Protein AF-A0A2N2ATU0-F1 (afdb_monomer)

Structure (mmCIF, N/CA/C/O backbone):
data_AF-A0A2N2ATU0-F1
#
_entry.id   AF-A0A2N2ATU0-F1
#
loop_
_atom_site.group_PDB
_atom_site.id
_atom_site.type_symbol
_atom_site.label_atom_id
_atom_site.label_alt_id
_atom_site.label_comp_id
_atom_site.label_asym_id
_atom_site.label_entity_id
_atom_site.label_seq_id
_atom_site.pdbx_PDB_ins_code
_atom_site.Cartn_x
_atom_site.Cartn_y
_atom_site.Cartn_z
_atom_site.occupancy
_atom_site.B_iso_or_equiv
_atom_site.auth_seq_id
_atom_site.auth_comp_id
_atom_site.auth_asym_id
_atom_site.auth_atom_id
_atom_site.pdbx_PDB_model_num
ATOM 1 N N . MET A 1 1 ? -32.360 26.837 57.168 1.00 59.25 1 MET A N 1
ATOM 2 C CA . MET A 1 1 ? -31.679 25.881 58.075 1.00 59.25 1 MET A CA 1
ATOM 3 C C . MET A 1 1 ? -30.203 25.844 57.701 1.00 59.25 1 MET A C 1
ATOM 5 O O . MET A 1 1 ? -29.917 25.841 56.511 1.00 59.25 1 MET A O 1
ATOM 9 N N . LYS A 1 2 ? -29.273 25.889 58.664 1.00 65.62 2 LYS A N 1
ATOM 10 C CA . LYS A 1 2 ? -27.832 25.780 58.364 1.00 65.62 2 LYS A CA 1
ATOM 11 C C . LYS A 1 2 ? -27.523 24.334 57.952 1.00 65.62 2 LYS A C 1
ATOM 13 O O . LYS A 1 2 ? -27.892 23.424 58.686 1.00 65.62 2 LYS A O 1
ATOM 18 N N . LEU A 1 3 ? -26.888 24.127 56.793 1.00 68.19 3 LEU A N 1
ATOM 19 C CA . LEU A 1 3 ? -26.503 22.786 56.314 1.00 68.19 3 LEU A CA 1
ATOM 20 C C . LEU A 1 3 ? -25.422 22.129 57.190 1.00 68.19 3 LEU A C 1
ATOM 22 O O . LEU A 1 3 ? -25.363 20.904 57.282 1.00 68.19 3 LEU A O 1
ATOM 26 N N . ILE A 1 4 ? -24.586 22.949 57.829 1.00 71.75 4 ILE A N 1
ATOM 27 C CA . ILE A 1 4 ? -23.467 22.529 58.672 1.00 71.75 4 ILE A CA 1
ATOM 28 C C . ILE A 1 4 ? -23.671 23.122 60.066 1.00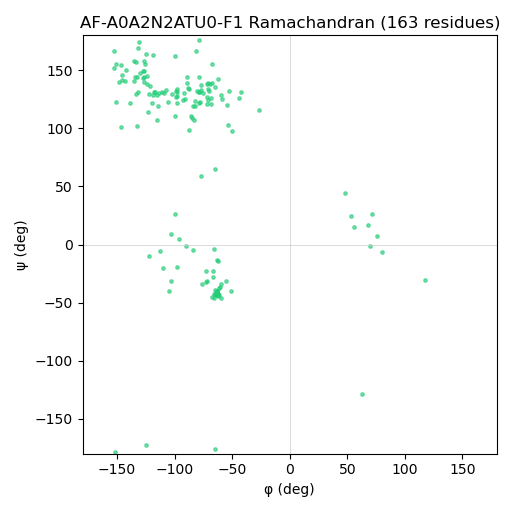 71.75 4 ILE A C 1
ATOM 30 O O . ILE A 1 4 ? -23.939 24.321 60.203 1.00 71.75 4 ILE A O 1
ATOM 34 N N . ASP A 1 5 ? -23.585 22.280 61.094 1.00 75.31 5 ASP A N 1
ATOM 35 C CA . ASP A 1 5 ? -23.642 22.722 62.485 1.00 75.31 5 ASP A CA 1
ATOM 36 C C . ASP A 1 5 ? -22.281 23.253 62.983 1.00 75.31 5 ASP A C 1
ATOM 38 O O . ASP A 1 5 ? -21.236 23.048 62.365 1.00 75.31 5 ASP A O 1
ATOM 42 N N . ASN A 1 6 ? -22.271 23.931 64.135 1.00 73.00 6 ASN A N 1
ATOM 43 C CA . ASN A 1 6 ? -21.050 24.501 64.729 1.00 73.00 6 ASN A CA 1
ATOM 44 C C . ASN A 1 6 ? -20.024 23.436 65.181 1.00 73.00 6 ASN A C 1
ATOM 46 O O . ASN A 1 6 ? -18.948 23.790 65.654 1.00 73.00 6 ASN A O 1
ATOM 50 N N . LYS A 1 7 ? -20.356 22.142 65.077 1.00 73.12 7 LYS A N 1
ATOM 51 C CA . LYS A 1 7 ? -19.473 21.001 65.359 1.00 73.12 7 LYS A CA 1
ATOM 52 C C . LYS A 1 7 ? -18.958 20.352 64.065 1.00 73.12 7 LYS A C 1
ATOM 54 O O . LYS A 1 7 ? -18.352 19.282 64.120 1.00 73.12 7 LYS A O 1
ATOM 59 N N . GLY A 1 8 ? -19.199 20.980 62.909 1.00 68.50 8 GLY A N 1
ATOM 60 C CA . GLY A 1 8 ? -18.770 20.490 61.604 1.00 68.50 8 GLY A CA 1
ATOM 61 C C . GLY A 1 8 ? -19.548 19.262 61.135 1.00 68.50 8 GLY A C 1
ATOM 62 O O . GLY A 1 8 ? -19.004 18.460 60.380 1.00 68.50 8 GLY A O 1
ATOM 63 N N . LYS A 1 9 ? -20.791 19.065 61.589 1.00 74.31 9 LYS A N 1
ATOM 64 C CA . LYS A 1 9 ? -21.647 17.965 61.136 1.00 74.31 9 LYS A CA 1
ATOM 65 C C . LYS A 1 9 ? -22.622 18.424 60.062 1.00 74.31 9 LYS A C 1
ATOM 67 O O . LYS A 1 9 ? -23.310 19.434 60.220 1.00 74.31 9 LYS A O 1
ATOM 72 N N . LEU A 1 10 ? -22.728 17.634 59.000 1.00 74.75 10 LEU A N 1
ATOM 73 C CA . LEU A 1 10 ? -23.746 17.790 57.970 1.00 74.75 10 LEU A CA 1
ATOM 74 C C . LEU A 1 10 ? -25.067 17.206 58.500 1.00 74.75 10 LEU A C 1
ATOM 76 O O . LEU A 1 10 ? -25.122 16.045 58.919 1.00 74.75 10 LEU A O 1
ATOM 80 N N . PHE A 1 11 ? -26.120 18.027 58.545 1.00 75.31 11 PHE A N 1
ATOM 81 C CA . PHE A 1 11 ? -27.441 17.660 59.089 1.00 75.31 11 PHE A CA 1
ATOM 82 C C . PHE A 1 11 ? -27.428 17.089 60.527 1.00 75.31 11 PHE A C 1
ATOM 84 O O . PHE A 1 11 ? -28.321 16.331 60.904 1.00 75.31 11 PHE A O 1
ATOM 91 N N . GLY A 1 12 ? -26.408 17.408 61.336 1.00 69.12 12 GLY A N 1
ATOM 92 C CA . GLY A 1 12 ? -26.272 16.953 62.729 1.00 69.12 12 GLY A CA 1
ATOM 93 C C . GLY A 1 12 ? -25.976 15.455 62.918 1.00 69.12 12 GLY A C 1
ATOM 94 O O . GLY A 1 12 ? -25.814 15.014 64.056 1.00 69.12 12 GLY A O 1
ATOM 95 N N . LYS A 1 13 ? -25.884 14.669 61.833 1.00 74.69 13 LYS A N 1
ATOM 96 C CA . LYS A 1 13 ? -25.722 13.203 61.878 1.00 74.69 13 LYS A CA 1
ATOM 97 C C . LYS A 1 13 ? -24.309 12.733 61.534 1.00 74.69 13 LYS A C 1
ATOM 99 O O . LYS A 1 13 ? -23.816 11.823 62.188 1.00 74.69 13 LYS A O 1
ATOM 104 N N . LEU A 1 14 ? -23.658 13.353 60.548 1.00 77.50 14 LEU A N 1
ATOM 105 C CA . LEU A 1 14 ? -22.367 12.902 60.010 1.00 77.50 14 LEU A CA 1
ATOM 106 C C . LEU A 1 14 ? -21.324 14.014 60.091 1.00 77.50 14 LEU A C 1
ATOM 108 O O . LEU A 1 14 ? -21.643 15.161 59.786 1.00 77.50 14 LEU A O 1
ATOM 112 N N . HIS A 1 15 ? -20.088 13.693 60.479 1.00 82.88 15 HIS A N 1
ATOM 113 C CA . HIS A 1 15 ? -18.990 14.660 60.457 1.00 82.88 15 HIS A CA 1
ATOM 114 C C . HIS A 1 15 ? -18.572 14.971 59.017 1.00 82.88 15 HIS A C 1
ATOM 116 O O . HIS A 1 15 ? -18.465 14.079 58.180 1.00 82.88 15 HIS A O 1
ATOM 122 N N . ILE A 1 16 ? -18.299 16.245 58.730 1.00 81.81 16 ILE A N 1
ATOM 123 C CA . ILE A 1 16 ? -17.856 16.691 57.404 1.00 81.81 16 ILE A CA 1
ATOM 124 C C . ILE A 1 16 ? -16.554 16.006 56.976 1.00 81.81 16 ILE A C 1
ATOM 126 O O . ILE A 1 16 ? -16.382 15.696 55.802 1.00 81.81 16 ILE A O 1
ATOM 130 N N . LEU A 1 17 ? -15.671 15.716 57.939 1.00 80.44 17 LEU A N 1
ATOM 131 C CA . LEU A 1 17 ? -14.415 15.016 57.691 1.00 80.44 17 LEU A CA 1
ATOM 132 C C . LEU A 1 17 ? -14.666 13.591 57.181 1.00 80.44 17 LEU A C 1
ATOM 134 O O . LEU A 1 17 ? -14.058 13.193 56.192 1.00 80.44 17 LEU A O 1
ATOM 138 N N . ASP A 1 18 ? -15.619 12.871 57.778 1.00 83.00 18 ASP A N 1
ATOM 139 C CA . ASP A 1 18 ? -15.979 11.513 57.353 1.00 83.00 18 ASP A CA 1
ATOM 140 C C . ASP A 1 18 ? -16.530 11.516 55.923 1.00 83.00 18 ASP A C 1
ATOM 142 O O . ASP A 1 18 ? -16.176 10.666 55.112 1.00 83.00 18 ASP A O 1
ATOM 146 N N . ILE A 1 19 ? -17.345 12.516 55.575 1.00 83.62 19 ILE A N 1
ATOM 147 C CA . ILE A 1 19 ? -17.901 12.669 54.223 1.00 83.62 19 ILE A CA 1
ATOM 148 C C . ILE A 1 19 ? -16.789 12.912 53.195 1.00 83.62 19 ILE A C 1
ATOM 150 O O . ILE A 1 19 ? -16.804 12.313 52.121 1.00 83.62 19 ILE A O 1
ATOM 154 N N . VAL A 1 20 ? -15.808 13.759 53.520 1.00 85.62 20 VAL A N 1
ATOM 155 C CA . VAL A 1 20 ? -14.662 14.034 52.639 1.00 85.62 20 VAL A CA 1
ATOM 156 C C . VAL A 1 20 ? -13.803 12.784 52.452 1.00 85.62 20 VAL A C 1
ATOM 158 O O . VAL A 1 20 ? -13.418 12.475 51.326 1.00 85.62 20 VAL A O 1
ATOM 161 N N . VAL A 1 21 ? -13.552 12.022 53.519 1.00 88.62 21 VAL A N 1
ATOM 162 C CA . VAL A 1 21 ? -12.799 10.761 53.441 1.00 88.62 21 VAL A CA 1
ATOM 163 C C . VAL A 1 21 ? -13.536 9.734 52.579 1.00 88.62 21 VAL A C 1
ATOM 165 O O . VAL A 1 21 ? -12.917 9.115 51.716 1.00 88.62 21 VAL A O 1
ATOM 168 N N . VAL A 1 22 ? -14.855 9.598 52.741 1.00 90.12 22 VAL A N 1
ATOM 169 C CA . VAL A 1 22 ? -15.680 8.708 51.906 1.00 90.12 22 VAL A CA 1
ATOM 170 C C . VAL A 1 22 ? -15.643 9.135 50.438 1.00 90.12 22 VAL A C 1
ATOM 172 O O . VAL A 1 22 ? -15.481 8.284 49.567 1.00 90.12 22 VAL A O 1
ATOM 175 N N . LEU A 1 23 ? -15.728 10.434 50.140 1.00 87.06 23 LEU A N 1
ATOM 176 C CA . LEU A 1 23 ? -15.640 10.941 48.765 1.00 87.06 23 LEU A CA 1
ATOM 177 C C . LEU A 1 23 ? -14.277 10.662 48.124 1.00 87.06 23 LEU A C 1
ATOM 179 O O . LEU A 1 23 ? -14.225 10.241 46.969 1.00 87.06 23 LEU A O 1
ATOM 183 N N . ILE A 1 24 ? -13.184 10.842 48.871 1.00 89.06 24 ILE A N 1
ATOM 184 C CA . ILE A 1 24 ? -11.836 10.492 48.403 1.00 89.06 24 ILE A CA 1
ATOM 185 C C . ILE A 1 24 ? -11.753 8.987 48.134 1.00 89.06 24 ILE A C 1
ATOM 187 O O . ILE A 1 24 ? -11.237 8.577 47.097 1.00 89.06 24 ILE A O 1
ATOM 191 N N . PHE A 1 25 ? -12.311 8.160 49.020 1.00 91.94 25 PHE A N 1
ATOM 192 C CA . PHE A 1 25 ? -12.320 6.710 48.851 1.00 91.94 25 PHE A CA 1
ATOM 193 C C . PHE A 1 25 ? -13.098 6.285 47.597 1.00 91.94 25 PHE A C 1
ATOM 195 O O . PHE A 1 25 ? -12.603 5.486 46.806 1.00 91.94 25 PHE A O 1
ATOM 202 N N . VAL A 1 26 ? -14.272 6.876 47.356 1.00 90.19 26 VAL A N 1
ATOM 203 C CA . VAL A 1 26 ? -15.069 6.645 46.140 1.00 90.19 26 VAL A CA 1
ATOM 204 C C . VAL A 1 26 ? -14.304 7.080 44.888 1.00 90.19 26 VAL A C 1
ATOM 206 O O . VAL A 1 26 ? -14.266 6.329 43.917 1.00 90.19 26 VAL A O 1
ATOM 209 N N . ALA A 1 27 ? -13.643 8.240 44.904 1.00 85.94 27 ALA A N 1
ATOM 210 C CA . ALA A 1 27 ? -12.846 8.714 43.772 1.00 85.94 27 ALA A CA 1
ATOM 211 C C . ALA A 1 27 ? -11.659 7.784 43.462 1.00 85.94 27 ALA A C 1
ATOM 213 O O . ALA A 1 27 ? -11.392 7.494 42.296 1.00 85.94 27 ALA A O 1
ATOM 214 N N . VAL A 1 28 ? -10.980 7.269 44.492 1.00 87.88 28 VAL A N 1
ATOM 215 C CA . VAL A 1 28 ? -9.885 6.297 44.341 1.00 87.88 28 VAL A CA 1
ATOM 216 C C . VAL A 1 28 ? -10.401 4.968 43.789 1.00 87.88 28 VAL A C 1
ATOM 218 O O . VAL A 1 28 ? -9.785 4.417 42.881 1.00 87.88 28 VAL A O 1
ATOM 221 N N . VAL A 1 29 ? -11.541 4.470 44.276 1.00 85.81 29 VAL A N 1
ATOM 222 C CA . VAL A 1 29 ? -12.149 3.221 43.786 1.00 85.81 29 VAL A CA 1
ATOM 223 C C . VAL A 1 29 ? -12.609 3.363 42.334 1.00 85.81 29 VAL A C 1
ATOM 225 O O . VAL A 1 29 ? -12.278 2.512 41.513 1.00 85.81 29 VAL A O 1
ATOM 228 N N . LEU A 1 30 ? -13.297 4.451 41.980 1.00 81.44 30 LEU A N 1
ATOM 229 C CA . LEU A 1 30 ? -13.709 4.724 40.598 1.00 81.44 30 LEU A CA 1
ATOM 230 C C . LEU A 1 30 ? -12.501 4.913 39.671 1.00 81.44 30 LEU A C 1
ATOM 232 O O . LEU A 1 30 ? -12.491 4.391 38.558 1.00 81.44 30 LEU A O 1
ATOM 236 N N . GLY A 1 31 ? -11.454 5.602 40.136 1.00 74.75 31 GLY A N 1
ATOM 237 C CA . GLY A 1 31 ? -10.201 5.762 39.398 1.00 74.75 31 GLY A CA 1
ATOM 238 C C . GLY A 1 31 ? -9.457 4.440 39.192 1.00 74.75 31 GLY A C 1
ATOM 239 O O . GLY A 1 31 ? -8.936 4.192 38.106 1.00 74.75 31 GLY A O 1
ATOM 240 N N . ALA A 1 32 ? -9.445 3.563 40.198 1.00 76.75 32 ALA A N 1
ATOM 241 C CA . ALA A 1 32 ? -8.864 2.229 40.097 1.00 76.75 32 ALA A CA 1
ATOM 242 C C . ALA A 1 32 ? -9.666 1.339 39.136 1.00 76.75 32 ALA A C 1
ATOM 244 O O . ALA A 1 32 ? -9.071 0.712 38.265 1.00 76.75 32 ALA A O 1
ATOM 245 N N . ILE A 1 33 ? -11.000 1.337 39.222 1.00 73.00 33 ILE A N 1
ATOM 246 C CA . ILE A 1 33 ? -11.863 0.605 38.283 1.00 73.00 33 ILE A CA 1
ATOM 247 C C . ILE A 1 33 ? -11.635 1.106 36.853 1.00 73.00 33 ILE A C 1
ATOM 249 O O . ILE A 1 33 ? -11.404 0.289 35.969 1.00 73.00 33 ILE A O 1
ATOM 253 N N . ASN A 1 34 ? -11.588 2.422 36.619 1.00 65.56 34 ASN A N 1
ATOM 254 C CA . ASN A 1 34 ? -11.290 2.975 35.292 1.00 65.56 34 ASN A CA 1
ATOM 255 C C . ASN A 1 34 ? -9.895 2.578 34.786 1.00 65.56 34 ASN A C 1
ATOM 257 O O . ASN A 1 34 ? -9.725 2.300 33.602 1.00 65.56 34 ASN A O 1
ATOM 261 N N . 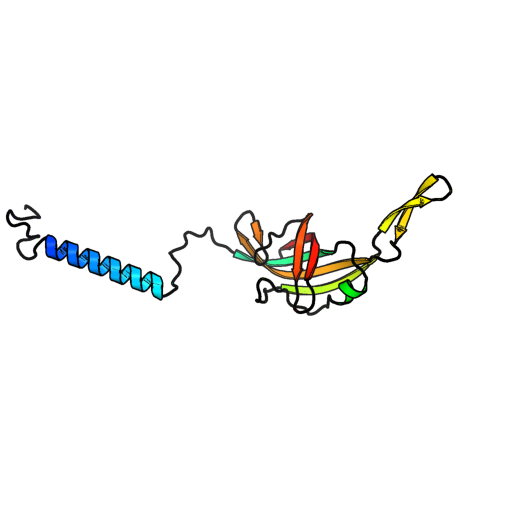LYS A 1 35 ? -8.893 2.510 35.672 1.00 66.94 35 LYS A N 1
ATOM 262 C CA . LYS A 1 35 ? -7.524 2.122 35.304 1.00 66.94 35 LYS A CA 1
ATOM 263 C C . LYS A 1 35 ? -7.382 0.625 35.005 1.00 66.94 35 LYS A C 1
ATOM 265 O O . LYS A 1 35 ? -6.562 0.263 34.167 1.00 66.94 35 LYS A O 1
ATOM 270 N N . PHE A 1 36 ? -8.159 -0.233 35.667 1.00 61.84 36 PHE A N 1
ATOM 271 C CA . PHE A 1 36 ? -8.080 -1.691 35.513 1.00 61.84 36 PHE A CA 1
ATOM 272 C C . PHE A 1 36 ? -9.127 -2.284 34.559 1.00 61.84 36 PHE A C 1
ATOM 274 O O . PHE A 1 36 ? -8.919 -3.382 34.055 1.00 61.84 36 PHE A O 1
ATOM 281 N N . SER A 1 37 ? -10.221 -1.578 34.265 1.00 57.84 37 SER A N 1
ATOM 282 C CA . SER A 1 37 ? -11.290 -2.070 33.385 1.00 57.84 37 SER A CA 1
ATOM 283 C C . SER A 1 37 ? -11.013 -1.860 31.892 1.00 57.84 37 SER A C 1
ATOM 285 O O . SER A 1 37 ? -11.837 -2.280 31.084 1.00 57.84 37 SER A O 1
ATOM 287 N N . GLY A 1 38 ? -9.920 -1.190 31.497 1.00 51.22 38 GLY A N 1
ATOM 288 C CA . GLY A 1 38 ? -9.611 -0.928 30.079 1.00 51.22 38 GLY A CA 1
ATOM 289 C C . GLY A 1 38 ? -10.729 -0.197 29.318 1.00 51.22 38 GLY A C 1
ATOM 290 O O . GLY A 1 38 ? -10.754 -0.202 28.092 1.00 51.22 38 GLY A O 1
ATOM 291 N N . GLY A 1 39 ? -11.684 0.386 30.047 1.00 48.62 39 GLY A N 1
ATOM 292 C CA . GLY A 1 39 ? -12.916 0.931 29.509 1.00 48.62 39 GLY A CA 1
ATOM 293 C C . GLY A 1 39 ? -12.677 2.353 29.054 1.00 48.62 39 GLY A C 1
ATOM 294 O O . GLY A 1 39 ? -12.441 3.229 29.884 1.00 48.62 39 GLY A O 1
ATOM 295 N N . ASN A 1 40 ? -12.717 2.535 27.737 1.00 47.38 40 ASN A N 1
ATOM 296 C CA . ASN A 1 40 ? -12.702 3.806 27.031 1.00 47.38 40 ASN A CA 1
ATOM 297 C C . ASN A 1 40 ? -13.275 4.943 27.883 1.00 47.38 40 ASN A C 1
ATOM 299 O O . ASN A 1 40 ? -14.466 4.968 28.202 1.00 47.38 40 ASN A O 1
ATOM 303 N N . LEU A 1 41 ? -12.408 5.908 28.208 1.00 50.12 41 LEU A N 1
ATOM 304 C CA . LEU A 1 41 ? -12.835 7.268 28.513 1.00 50.12 41 LEU A CA 1
ATOM 305 C C . LEU A 1 41 ? -13.909 7.630 27.489 1.00 50.12 41 LEU A C 1
ATOM 307 O O . LEU A 1 41 ? -13.701 7.379 26.299 1.00 50.12 41 LEU A O 1
ATOM 311 N N . ILE A 1 42 ? -15.044 8.159 27.955 1.00 47.53 42 ILE A N 1
ATOM 312 C CA . ILE A 1 42 ? -16.119 8.678 27.105 1.00 47.53 42 ILE A CA 1
ATOM 313 C C . ILE A 1 42 ? -15.460 9.622 26.106 1.00 47.53 42 ILE A C 1
ATOM 315 O O . ILE A 1 42 ? -15.103 10.757 26.420 1.00 47.53 42 ILE A O 1
ATOM 319 N N . SER A 1 43 ? -15.207 9.083 24.923 1.00 44.50 43 SER A N 1
ATOM 320 C CA . SER A 1 43 ? -14.546 9.782 23.853 1.00 44.50 43 SER A CA 1
ATOM 321 C C . SER A 1 43 ? -15.672 10.561 23.213 1.00 44.50 43 SER A C 1
ATOM 323 O O . SER A 1 43 ? -16.553 9.986 22.578 1.00 44.50 43 SER A O 1
ATOM 325 N N . PHE A 1 44 ? -15.675 11.874 23.424 1.00 45.66 44 PHE A N 1
ATOM 326 C CA . PHE A 1 44 ? -16.279 12.806 22.478 1.00 45.66 44 PHE A CA 1
ATOM 327 C C . PHE A 1 44 ? -15.461 12.717 21.179 1.00 45.66 44 PHE A C 1
ATOM 329 O O . PHE A 1 44 ? -14.734 13.639 20.824 1.00 45.66 44 PHE A O 1
ATOM 336 N N . ASP A 1 45 ? -15.480 11.557 20.524 1.00 51.09 45 ASP A N 1
ATOM 337 C CA . ASP A 1 45 ? -14.865 11.389 19.222 1.00 51.09 45 ASP A CA 1
ATOM 338 C C . ASP A 1 45 ? -15.890 11.902 18.218 1.00 51.09 45 ASP A C 1
ATOM 340 O O . ASP A 1 45 ? -17.024 11.418 18.168 1.00 51.09 45 ASP A O 1
ATOM 344 N N . GLY A 1 46 ? -15.522 12.934 17.458 1.00 55.81 46 GLY A N 1
ATOM 345 C CA . GLY A 1 46 ? -16.181 13.196 16.185 1.00 55.81 46 GLY A CA 1
ATOM 346 C C . GLY A 1 46 ? -16.092 11.896 15.398 1.00 55.81 46 GLY A C 1
ATOM 347 O O . GLY A 1 46 ? -14.997 11.517 14.997 1.00 55.81 46 GLY A O 1
ATOM 348 N N . GLY A 1 47 ? -17.211 11.167 15.350 1.00 69.75 47 GLY A N 1
ATOM 349 C CA . GLY A 1 47 ? -17.209 9.719 15.176 1.00 69.75 47 GLY A CA 1
ATOM 350 C C . GLY A 1 47 ? -16.439 9.285 13.941 1.00 69.75 47 GLY A C 1
ATOM 351 O O . GLY A 1 47 ? -16.799 9.663 12.827 1.00 69.75 47 GLY A O 1
ATOM 352 N N . THR A 1 48 ? -15.400 8.485 14.165 1.00 84.75 48 THR A N 1
ATOM 353 C CA . THR A 1 48 ? -14.725 7.742 13.105 1.00 84.75 48 THR A CA 1
ATOM 354 C C . THR A 1 48 ? -15.751 6.816 12.443 1.00 84.75 48 THR A C 1
ATOM 356 O O . THR A 1 48 ? -16.500 6.122 13.134 1.00 84.75 48 THR A O 1
ATOM 359 N N . LYS A 1 49 ? -15.850 6.864 11.113 1.00 91.56 49 LYS A N 1
ATOM 360 C CA . LYS A 1 49 ? -16.764 6.035 10.318 1.00 91.56 49 LYS A CA 1
ATOM 361 C C . LYS A 1 49 ? -15.961 5.076 9.460 1.00 91.56 49 LYS A C 1
ATOM 363 O O . LYS A 1 49 ? -15.102 5.528 8.716 1.00 91.56 49 LYS A O 1
ATOM 368 N N . GLU A 1 50 ? -16.301 3.800 9.496 1.00 94.31 50 GLU A N 1
ATOM 369 C CA . GLU A 1 50 ? -15.751 2.822 8.560 1.00 94.31 50 GLU A CA 1
ATOM 370 C C . GLU A 1 50 ? -16.442 2.956 7.196 1.00 94.31 50 GLU A C 1
ATOM 372 O O . GLU A 1 50 ? -17.671 3.051 7.114 1.00 94.31 50 GLU A O 1
ATOM 377 N N . VAL A 1 51 ? -15.659 2.981 6.118 1.00 94.75 51 VAL A N 1
ATOM 378 C CA . VAL A 1 51 ? -16.151 3.019 4.735 1.00 94.75 51 VAL A CA 1
ATOM 379 C C . VAL A 1 51 ? -15.393 2.014 3.877 1.00 94.75 51 VAL A C 1
ATOM 381 O O . VAL A 1 51 ? -14.196 1.806 4.058 1.00 94.75 51 VAL A O 1
ATOM 384 N N . ASN A 1 52 ? -16.085 1.397 2.920 1.00 96.69 52 ASN A N 1
ATOM 385 C CA . ASN A 1 52 ? -15.436 0.547 1.927 1.00 96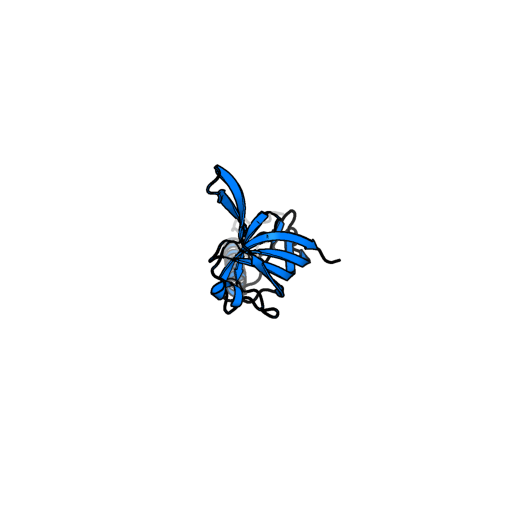.69 52 ASN A CA 1
ATOM 386 C C . ASN A 1 52 ? -14.750 1.425 0.879 1.00 96.69 52 ASN A C 1
ATOM 388 O O . ASN A 1 52 ? -15.328 2.408 0.411 1.00 96.69 52 ASN A O 1
ATOM 392 N N . ALA A 1 53 ? -13.541 1.058 0.482 1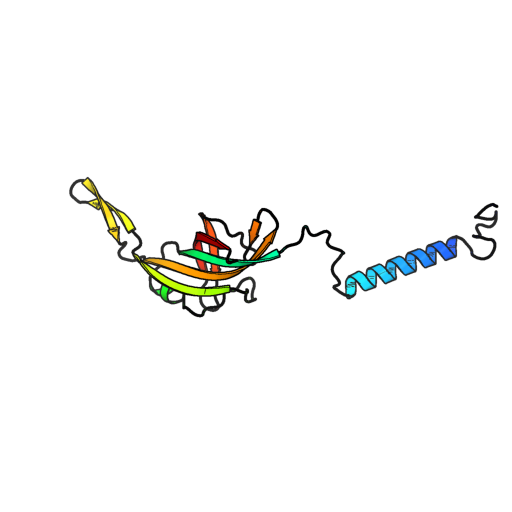.00 97.19 53 ALA A N 1
ATOM 393 C CA . ALA A 1 53 ? -12.770 1.791 -0.500 1.00 97.19 53 ALA A CA 1
ATOM 394 C C . ALA A 1 53 ? -11.980 0.875 -1.433 1.00 97.19 53 ALA A C 1
ATOM 396 O O . ALA A 1 53 ? -11.526 -0.210 -1.069 1.00 97.19 53 ALA A O 1
ATOM 397 N N . GLU A 1 54 ? -11.785 1.383 -2.640 1.00 97.94 54 GLU A N 1
ATOM 398 C CA . GLU A 1 54 ? -10.831 0.902 -3.620 1.00 97.94 54 GLU A CA 1
ATOM 399 C C . GLU A 1 54 ? -9.658 1.886 -3.665 1.00 97.94 54 GLU A C 1
ATOM 401 O O . GLU A 1 54 ? -9.846 3.085 -3.888 1.00 97.94 54 GLU A O 1
ATOM 406 N N . ILE A 1 55 ? -8.451 1.383 -3.423 1.00 98.19 55 ILE A N 1
ATOM 407 C CA . ILE A 1 55 ? -7.219 2.168 -3.374 1.00 98.19 55 ILE A CA 1
ATOM 408 C C . ILE A 1 55 ? -6.283 1.638 -4.453 1.00 98.19 55 ILE A C 1
ATOM 410 O O . ILE A 1 55 ? -5.896 0.467 -4.428 1.00 98.19 55 ILE A O 1
ATOM 414 N N . TRP A 1 56 ? -5.885 2.507 -5.373 1.00 98.44 56 TRP A N 1
ATOM 415 C CA . TRP A 1 56 ? -4.834 2.218 -6.335 1.00 98.44 56 TRP A CA 1
ATOM 416 C C . TRP A 1 56 ? -3.525 2.815 -5.858 1.00 98.44 56 TRP A C 1
ATOM 418 O O . TRP A 1 56 ? -3.444 3.988 -5.484 1.00 98.44 56 TRP A O 1
ATOM 428 N N . VAL A 1 57 ? -2.485 1.991 -5.884 1.00 98.56 57 VAL A N 1
ATOM 429 C CA . VAL A 1 57 ? -1.134 2.409 -5.537 1.00 98.56 57 VAL A CA 1
ATOM 430 C C . VAL A 1 57 ? -0.149 1.987 -6.616 1.00 98.56 57 VAL A C 1
ATOM 432 O O . VAL A 1 57 ? -0.302 0.946 -7.254 1.00 98.56 57 VAL A O 1
ATOM 435 N N . GLU A 1 58 ? 0.890 2.789 -6.809 1.00 98.44 58 GLU A N 1
ATOM 436 C CA . GLU A 1 58 ? 2.023 2.460 -7.666 1.00 98.44 58 GLU A CA 1
ATOM 437 C C . GLU A 1 58 ? 3.294 2.399 -6.822 1.00 98.44 58 GLU A C 1
ATOM 439 O O . GLU A 1 58 ? 3.581 3.306 -6.038 1.00 98.44 58 GLU A O 1
ATOM 444 N N . THR A 1 59 ? 4.078 1.335 -6.966 1.00 98.12 59 THR A N 1
ATOM 445 C CA . THR A 1 59 ? 5.384 1.265 -6.310 1.00 98.12 59 THR A CA 1
ATOM 446 C C . THR A 1 59 ? 6.342 2.292 -6.908 1.00 98.12 59 THR A C 1
ATOM 448 O O . THR A 1 59 ? 6.273 2.644 -8.089 1.00 98.12 59 THR A O 1
ATOM 451 N N . ILE A 1 60 ? 7.339 2.690 -6.125 1.00 95.31 60 ILE A N 1
ATOM 452 C CA . ILE A 1 60 ? 8.561 3.257 -6.708 1.00 95.31 60 ILE A CA 1
ATOM 453 C C . ILE A 1 60 ? 9.297 2.194 -7.549 1.00 95.31 60 ILE A C 1
ATOM 455 O O . ILE A 1 60 ? 8.818 1.071 -7.747 1.00 95.31 60 ILE A O 1
ATOM 459 N N . GLU A 1 61 ? 10.470 2.534 -8.066 1.00 96.38 61 GLU A N 1
ATOM 460 C CA . GLU A 1 61 ? 11.298 1.608 -8.819 1.00 96.38 61 GLU A CA 1
ATOM 461 C C . GLU A 1 61 ? 11.922 0.520 -7.925 1.00 96.38 61 GLU A C 1
ATOM 463 O O . GLU A 1 61 ? 12.643 0.789 -6.966 1.00 96.38 61 GLU A O 1
ATOM 468 N N . TYR A 1 62 ? 11.674 -0.744 -8.270 1.00 97.75 62 TYR A N 1
ATOM 469 C CA . TYR A 1 62 ? 12.242 -1.905 -7.582 1.00 97.75 62 TYR A CA 1
ATOM 470 C C . TYR A 1 62 ? 12.793 -2.925 -8.574 1.00 97.75 62 TYR A C 1
ATOM 472 O O . TYR A 1 62 ? 12.428 -2.962 -9.753 1.00 97.75 62 TYR A O 1
ATOM 480 N N . ARG A 1 63 ? 13.728 -3.768 -8.110 1.00 97.12 63 ARG A N 1
ATOM 481 C CA . ARG A 1 63 ? 14.124 -4.965 -8.866 1.00 97.12 63 ARG A CA 1
ATOM 482 C C . ARG A 1 63 ? 12.895 -5.881 -9.003 1.00 97.12 63 ARG A C 1
ATOM 484 O O . ARG A 1 63 ? 12.170 -6.017 -8.017 1.00 97.12 63 ARG A O 1
ATOM 491 N N . PRO A 1 64 ? 12.698 -6.560 -10.149 1.00 96.00 64 PRO A N 1
ATOM 492 C CA . PRO A 1 64 ? 11.525 -7.412 -10.379 1.00 96.00 64 PRO A CA 1
ATOM 493 C C . PRO A 1 64 ? 11.259 -8.430 -9.261 1.00 96.00 64 PRO A C 1
ATOM 495 O O . PRO A 1 64 ? 10.129 -8.551 -8.808 1.00 96.00 64 PRO A O 1
ATOM 498 N N . MET A 1 65 ? 12.316 -9.047 -8.721 1.00 95.69 65 MET A N 1
ATOM 499 C CA . MET A 1 65 ? 12.234 -10.017 -7.620 1.00 95.69 65 MET A CA 1
ATOM 500 C C . MET A 1 65 ? 11.515 -9.487 -6.365 1.00 95.69 65 MET A C 1
ATOM 502 O O . MET A 1 65 ? 10.876 -10.259 -5.660 1.00 95.69 65 MET A O 1
ATOM 506 N N . TYR A 1 66 ? 11.600 -8.185 -6.065 1.00 96.88 66 TYR A N 1
ATOM 507 C CA . TYR A 1 66 ? 10.865 -7.614 -4.931 1.00 96.88 66 TYR A CA 1
ATOM 508 C C . TYR A 1 66 ? 9.381 -7.433 -5.253 1.00 96.88 66 TYR A C 1
ATOM 510 O O . TYR A 1 66 ? 8.542 -7.622 -4.379 1.00 96.88 66 TYR A O 1
ATOM 518 N N . LEU A 1 67 ? 9.042 -7.109 -6.501 1.00 97.62 67 LEU A N 1
ATOM 519 C CA . LEU A 1 67 ? 7.656 -6.939 -6.944 1.00 97.62 67 LEU A CA 1
ATOM 520 C C . LEU A 1 67 ? 6.919 -8.281 -7.029 1.00 97.62 67 LEU A C 1
ATOM 522 O O . LEU A 1 67 ? 5.736 -8.340 -6.726 1.00 97.62 67 LEU A O 1
ATOM 526 N N . GLU A 1 68 ? 7.632 -9.364 -7.349 1.00 96.06 68 GLU A N 1
ATOM 527 C CA . GLU A 1 68 ? 7.111 -10.743 -7.345 1.00 96.06 68 GLU A CA 1
ATOM 528 C C . GLU A 1 68 ? 6.650 -11.223 -5.956 1.00 96.06 68 GLU A C 1
ATOM 530 O O . GLU A 1 68 ? 5.957 -12.237 -5.845 1.00 96.06 68 GLU A O 1
ATOM 535 N N . SER A 1 69 ? 7.024 -10.508 -4.888 1.00 96.56 69 SER A N 1
ATOM 536 C CA . SER A 1 69 ? 6.529 -10.792 -3.540 1.00 96.56 69 SER A CA 1
ATOM 537 C C . SER A 1 69 ? 5.068 -10.375 -3.336 1.00 96.56 69 SER A C 1
ATOM 539 O O . SER A 1 69 ? 4.414 -10.952 -2.475 1.00 96.56 69 SER A O 1
ATOM 541 N N . LEU A 1 70 ? 4.555 -9.432 -4.137 1.00 97.44 70 LEU A N 1
ATOM 542 C CA . LEU A 1 70 ? 3.169 -8.971 -4.084 1.00 97.44 70 LEU A CA 1
ATOM 543 C C . LEU A 1 70 ? 2.250 -9.975 -4.776 1.00 97.44 70 LEU A C 1
ATOM 545 O O . LEU A 1 70 ? 2.420 -10.256 -5.966 1.00 97.44 70 LEU A O 1
ATOM 549 N N . LYS A 1 71 ? 1.246 -10.488 -4.063 1.00 97.62 71 LYS A N 1
ATOM 550 C CA . LYS A 1 71 ? 0.310 -11.465 -4.623 1.00 97.62 71 LYS A CA 1
ATOM 551 C C . LYS A 1 71 ? -1.131 -11.025 -4.436 1.00 97.62 71 LYS A C 1
ATOM 553 O O . LYS A 1 71 ? -1.539 -10.545 -3.381 1.00 97.62 71 LYS A O 1
ATOM 558 N N . VAL A 1 72 ? -1.935 -11.261 -5.472 1.00 98.38 72 VAL A N 1
ATOM 559 C CA . VAL A 1 72 ? -3.394 -11.194 -5.353 1.00 98.38 72 VAL A CA 1
ATOM 560 C C . VAL A 1 72 ? -3.821 -12.199 -4.293 1.00 98.38 72 VAL A C 1
ATOM 562 O O . VAL A 1 72 ? -3.487 -13.380 -4.389 1.00 98.38 72 VAL A O 1
ATOM 565 N N . GLY A 1 73 ? -4.552 -11.741 -3.283 1.00 98.06 73 GLY A N 1
ATOM 566 C CA . GLY A 1 73 ? -4.836 -12.562 -2.113 1.00 98.06 73 GLY A CA 1
ATOM 567 C C . GLY A 1 73 ? -4.269 -12.007 -0.817 1.00 98.06 73 GLY A C 1
ATOM 568 O O . GLY A 1 73 ? -4.885 -12.229 0.225 1.00 98.06 73 GLY A O 1
ATOM 569 N N . ASP A 1 74 ? -3.141 -11.300 -0.888 1.00 98.31 74 ASP A N 1
ATOM 570 C CA . ASP A 1 74 ? -2.407 -10.879 0.298 1.00 98.31 74 ASP A CA 1
ATOM 571 C C . ASP A 1 74 ? -3.222 -9.898 1.137 1.00 98.31 74 ASP A C 1
ATOM 573 O O . ASP A 1 74 ? -3.830 -8.955 0.621 1.00 98.31 74 ASP A O 1
ATOM 577 N N . ILE A 1 75 ? -3.211 -10.133 2.448 1.00 98.25 75 ILE A N 1
ATOM 578 C CA . ILE A 1 75 ? -3.860 -9.274 3.434 1.00 98.25 75 ILE A CA 1
ATOM 579 C C . ILE A 1 75 ? -2.863 -8.199 3.854 1.00 98.25 75 ILE A C 1
ATOM 581 O O . ILE A 1 75 ? -1.694 -8.487 4.130 1.00 98.25 75 ILE A O 1
ATOM 585 N N . ILE A 1 76 ? -3.335 -6.959 3.905 1.00 98.00 76 ILE A N 1
ATOM 586 C CA . ILE A 1 76 ? -2.511 -5.826 4.308 1.00 98.00 76 ILE A CA 1
ATOM 587 C C . ILE A 1 76 ? -2.240 -5.910 5.807 1.00 98.00 76 ILE A C 1
ATOM 589 O O . ILE A 1 76 ? -3.128 -6.228 6.596 1.00 98.00 76 ILE A O 1
ATOM 593 N N . ALA A 1 77 ? -1.009 -5.629 6.210 1.00 97.38 77 ALA A N 1
ATOM 594 C CA . ALA A 1 77 ? -0.588 -5.669 7.599 1.00 97.38 77 ALA A CA 1
ATOM 595 C C . ALA A 1 77 ? 0.060 -4.350 8.026 1.00 97.38 77 ALA A C 1
ATOM 597 O O . ALA A 1 77 ? 0.716 -3.673 7.243 1.00 97.38 77 ALA A O 1
ATOM 598 N N . GLU A 1 78 ? -0.085 -4.011 9.301 1.00 95.81 78 GLU A N 1
ATOM 599 C CA . GLU A 1 78 ? 0.596 -2.888 9.942 1.00 95.81 78 GLU A CA 1
ATOM 600 C C . GLU A 1 78 ? 0.845 -3.242 11.412 1.00 95.81 78 GLU A C 1
ATOM 602 O O . GLU A 1 78 ? -0.006 -3.847 12.057 1.00 95.81 78 GLU A O 1
ATOM 607 N N . ASP A 1 79 ? 2.011 -2.896 11.965 1.00 89.94 79 ASP A N 1
ATOM 608 C CA . ASP A 1 79 ? 2.319 -3.060 13.397 1.00 89.94 79 ASP A CA 1
ATOM 609 C C . ASP A 1 79 ? 1.975 -4.440 13.990 1.00 89.94 79 ASP A C 1
ATOM 611 O O . ASP A 1 79 ? 1.467 -4.557 15.108 1.00 89.94 79 ASP A O 1
ATOM 615 N N . LYS A 1 80 ? 2.312 -5.509 13.254 1.00 89.56 80 LYS A N 1
ATOM 616 C CA . LYS A 1 80 ? 2.104 -6.918 13.649 1.00 89.56 80 LYS A CA 1
ATOM 617 C C . LYS A 1 80 ? 0.635 -7.359 13.716 1.00 89.56 80 LYS A C 1
ATOM 619 O O . LYS A 1 80 ? 0.347 -8.392 14.318 1.00 89.56 80 LYS A O 1
ATOM 624 N N . LYS A 1 81 ? -0.284 -6.613 13.105 1.00 94.44 81 LYS A N 1
ATOM 625 C CA . LYS A 1 81 ? -1.680 -7.020 12.905 1.00 94.44 81 LYS A CA 1
ATOM 626 C C . LYS A 1 81 ? -2.058 -6.925 11.431 1.00 94.44 81 LYS A C 1
ATOM 628 O O . LYS A 1 81 ? -1.476 -6.142 10.685 1.00 94.44 81 LYS A O 1
ATOM 633 N N . TYR A 1 82 ? -3.049 -7.713 11.038 1.00 97.56 82 TYR A N 1
ATOM 634 C CA . TYR A 1 82 ? -3.711 -7.547 9.752 1.00 97.56 82 TYR A CA 1
ATOM 635 C C . TYR A 1 82 ? -4.713 -6.394 9.830 1.00 97.56 82 TYR A C 1
ATOM 637 O O . TYR A 1 82 ? -5.327 -6.171 10.877 1.00 97.56 82 TYR A O 1
ATOM 645 N N . LEU A 1 83 ? -4.827 -5.652 8.736 1.00 97.25 83 LEU A N 1
ATOM 646 C CA . LEU A 1 83 ? -5.859 -4.652 8.505 1.00 97.25 83 LEU A CA 1
ATOM 647 C C . LEU A 1 83 ? -6.955 -5.257 7.623 1.00 97.25 83 LEU A C 1
ATOM 649 O O . LEU A 1 83 ? -6.725 -6.245 6.921 1.00 97.25 83 LEU A O 1
ATOM 653 N N . ASP A 1 84 ? -8.126 -4.627 7.611 1.00 96.81 84 ASP A N 1
ATOM 654 C CA . ASP A 1 84 ? -9.256 -5.018 6.768 1.00 96.81 84 ASP A CA 1
ATOM 655 C C . ASP A 1 84 ? -9.056 -4.563 5.320 1.00 96.81 84 ASP A C 1
ATOM 657 O O . ASP A 1 84 ? -9.839 -3.797 4.772 1.00 96.81 84 ASP A O 1
ATOM 661 N N . GLY A 1 85 ? -7.980 -5.018 4.681 1.00 97.38 85 GLY A N 1
ATOM 662 C CA . GLY A 1 85 ? -7.758 -4.788 3.264 1.00 97.38 85 GLY A CA 1
ATOM 663 C C . GLY A 1 85 ? -6.948 -5.887 2.609 1.00 97.38 85 GLY A C 1
ATOM 664 O O . GLY A 1 85 ? -6.187 -6.612 3.256 1.00 97.38 85 GLY A O 1
ATOM 665 N N . LYS A 1 86 ? -7.138 -6.019 1.301 1.00 98.44 86 LYS A N 1
ATOM 666 C CA . LYS A 1 86 ? -6.614 -7.123 0.510 1.00 98.44 86 LYS A CA 1
ATOM 667 C C . LYS A 1 86 ? -6.178 -6.652 -0.868 1.00 98.44 86 LYS A C 1
ATOM 669 O O . LYS A 1 86 ? -6.871 -5.869 -1.513 1.00 98.44 86 LYS A O 1
ATOM 674 N N . ILE A 1 87 ? -5.061 -7.191 -1.345 1.00 98.62 87 ILE A N 1
ATOM 675 C CA . ILE A 1 87 ? -4.630 -7.013 -2.730 1.00 98.62 87 ILE A CA 1
ATOM 676 C C . ILE A 1 87 ? -5.545 -7.822 -3.652 1.00 98.62 87 ILE A C 1
ATOM 678 O O . ILE A 1 87 ? -5.632 -9.051 -3.538 1.00 98.62 87 ILE A O 1
ATOM 682 N N . VAL A 1 88 ? -6.200 -7.140 -4.590 1.00 98.50 88 VAL A N 1
ATOM 683 C CA . VAL A 1 88 ? -7.096 -7.762 -5.579 1.00 98.50 88 VAL A CA 1
ATOM 684 C C . VAL A 1 88 ? -6.525 -7.744 -6.994 1.00 98.50 88 VAL A C 1
ATOM 686 O O . VAL A 1 88 ? -6.909 -8.578 -7.809 1.00 98.50 88 VAL A O 1
ATOM 689 N N . GLU A 1 89 ? -5.561 -6.865 -7.270 1.00 98.56 89 GLU A N 1
ATOM 690 C CA . GLU A 1 89 ? -4.882 -6.785 -8.565 1.00 98.56 89 GLU A CA 1
ATOM 691 C C . GLU A 1 89 ? -3.416 -6.381 -8.388 1.00 98.56 89 GLU A C 1
ATOM 693 O O . GLU A 1 89 ? -3.104 -5.533 -7.551 1.00 98.56 89 GLU A O 1
ATOM 698 N N . VAL A 1 90 ? -2.528 -6.980 -9.186 1.00 98.44 90 VAL A N 1
ATOM 699 C CA . VAL A 1 90 ? -1.106 -6.622 -9.278 1.00 98.44 90 VAL A CA 1
ATOM 700 C C . VAL A 1 90 ? -0.692 -6.665 -10.746 1.00 98.44 90 VAL A C 1
ATOM 702 O O . VAL A 1 90 ? -0.772 -7.715 -11.383 1.00 98.44 90 VAL A O 1
ATOM 705 N N . GLU A 1 91 ? -0.197 -5.548 -11.265 1.00 98.25 91 GLU A N 1
ATOM 706 C CA . GLU A 1 91 ? 0.361 -5.436 -12.611 1.00 98.25 91 GLU A CA 1
ATOM 707 C C . GLU A 1 91 ? 1.801 -4.922 -12.524 1.00 98.25 91 GLU A C 1
ATOM 709 O O . GLU A 1 91 ? 2.044 -3.781 -12.130 1.00 98.25 91 GLU A O 1
ATOM 714 N N . ILE A 1 92 ? 2.776 -5.752 -12.904 1.00 97.88 92 ILE A N 1
ATOM 715 C CA . ILE A 1 92 ? 4.178 -5.331 -12.991 1.00 97.88 92 ILE A CA 1
ATOM 716 C C . ILE A 1 92 ? 4.413 -4.660 -14.349 1.00 97.88 92 ILE A C 1
ATOM 718 O O . ILE A 1 92 ? 4.306 -5.301 -15.394 1.00 97.88 92 ILE A O 1
ATOM 722 N N . ILE A 1 93 ? 4.815 -3.392 -14.324 1.00 97.31 93 ILE A N 1
ATOM 723 C CA . ILE A 1 93 ? 5.029 -2.541 -15.497 1.00 97.31 93 ILE A CA 1
ATOM 724 C C . ILE A 1 93 ? 6.481 -2.062 -15.601 1.00 97.31 93 ILE A C 1
ATOM 726 O O . ILE A 1 93 ? 7.258 -2.108 -14.642 1.00 97.31 93 ILE A O 1
ATOM 730 N N . ASP A 1 94 ? 6.864 -1.584 -16.782 1.00 97.75 94 ASP A N 1
ATOM 731 C CA . ASP A 1 94 ? 8.186 -0.998 -16.989 1.00 97.75 94 ASP A CA 1
ATOM 732 C C . ASP A 1 94 ? 8.338 0.339 -16.258 1.00 97.75 94 ASP A C 1
ATOM 734 O O . ASP A 1 94 ? 7.449 1.193 -16.272 1.00 97.75 94 ASP A O 1
ATOM 738 N N . TYR A 1 95 ? 9.505 0.541 -15.641 1.00 97.19 95 TYR A N 1
ATOM 739 C CA . TYR A 1 95 ? 9.879 1.847 -15.117 1.00 97.19 95 TYR A CA 1
ATOM 740 C C . TYR A 1 95 ? 10.509 2.672 -16.235 1.00 97.19 95 TYR A C 1
ATOM 742 O O . TYR A 1 95 ? 11.622 2.380 -16.668 1.00 97.19 95 TYR A O 1
ATOM 750 N N . MET A 1 96 ? 9.803 3.689 -16.718 1.00 95.88 96 MET A N 1
ATOM 751 C CA . MET A 1 96 ? 10.296 4.532 -17.805 1.00 95.88 96 MET A CA 1
ATOM 752 C C . MET A 1 96 ? 11.274 5.581 -17.275 1.00 95.88 96 MET A C 1
ATOM 754 O O . MET A 1 96 ? 10.976 6.290 -16.316 1.00 95.88 96 MET A O 1
ATOM 758 N N . VAL A 1 97 ? 12.422 5.709 -17.933 1.00 95.19 97 VAL A N 1
ATOM 759 C CA . VAL A 1 97 ? 13.445 6.712 -17.632 1.00 95.19 97 VAL A CA 1
ATOM 760 C C . VAL A 1 97 ? 13.748 7.550 -18.863 1.00 95.19 97 VAL A C 1
ATOM 762 O O . VAL A 1 97 ? 13.712 7.063 -19.996 1.00 95.19 97 VAL A O 1
ATOM 765 N N . SER A 1 98 ? 14.038 8.827 -18.637 1.00 94.69 98 SER A N 1
ATOM 766 C CA . SER A 1 98 ? 14.525 9.729 -19.673 1.00 94.69 98 SER A CA 1
ATOM 767 C C . SER A 1 98 ? 16.050 9.680 -19.751 1.00 94.69 98 SER A C 1
ATOM 769 O O . SER A 1 98 ? 16.749 9.542 -18.746 1.00 94.69 98 SER A O 1
ATOM 771 N N . GLY A 1 99 ? 16.574 9.792 -20.965 1.00 91.69 99 GLY A N 1
ATOM 772 C CA . GLY A 1 99 ? 18.002 9.838 -21.244 1.00 91.69 99 GLY A CA 1
ATOM 773 C C . GLY A 1 99 ? 18.293 10.631 -22.510 1.00 91.69 99 GLY A C 1
ATOM 774 O O . GLY A 1 99 ? 17.388 11.164 -23.151 1.00 91.69 99 GLY A O 1
ATOM 775 N N . ILE A 1 100 ? 19.570 10.708 -22.869 1.00 93.12 100 ILE A N 1
ATOM 776 C CA . ILE A 1 100 ? 20.036 11.359 -24.094 1.00 93.12 100 ILE A CA 1
ATOM 777 C C . ILE A 1 100 ? 20.653 10.280 -24.980 1.00 93.12 100 ILE A C 1
ATOM 779 O O . ILE A 1 100 ? 21.475 9.491 -24.512 1.00 93.12 100 ILE A O 1
ATOM 783 N N . ASN A 1 101 ? 20.230 10.212 -26.240 1.00 90.50 101 ASN A N 1
ATOM 784 C CA . ASN A 1 101 ? 20.802 9.281 -27.207 1.00 90.50 101 ASN A CA 1
ATOM 785 C C . ASN A 1 101 ? 22.149 9.798 -27.759 1.00 90.50 101 ASN A C 1
ATOM 787 O O . ASN A 1 101 ? 22.576 10.918 -27.482 1.00 90.50 101 ASN A O 1
ATOM 791 N N . ASN A 1 102 ? 22.812 9.000 -28.598 1.00 92.19 102 ASN A N 1
ATOM 792 C CA . ASN A 1 102 ? 24.095 9.380 -29.210 1.00 92.19 102 ASN A CA 1
ATOM 793 C C . ASN A 1 102 ? 24.008 10.614 -30.135 1.00 92.19 102 ASN A C 1
ATOM 795 O O . ASN A 1 102 ? 25.037 11.169 -30.505 1.00 92.19 102 ASN A O 1
ATOM 799 N N . GLU A 1 103 ? 22.800 11.045 -30.502 1.00 92.44 103 GLU A N 1
ATOM 800 C CA . GLU A 1 103 ? 22.531 12.214 -31.346 1.00 92.44 103 GLU A CA 1
ATOM 801 C C . GLU A 1 103 ? 22.217 13.471 -30.515 1.00 92.44 103 GLU A C 1
ATOM 803 O O . GLU A 1 103 ? 21.854 14.507 -31.067 1.00 92.44 103 GLU A O 1
ATOM 808 N N . GLY A 1 104 ? 22.322 13.399 -29.182 1.00 92.81 104 GLY A N 1
ATOM 809 C CA . GLY A 1 104 ? 21.991 14.512 -28.290 1.00 92.81 104 GLY A CA 1
ATOM 810 C C . GLY A 1 104 ? 20.485 14.744 -28.101 1.00 92.81 104 GLY A C 1
ATOM 811 O O . GLY A 1 104 ? 20.098 15.728 -27.473 1.00 92.81 104 GLY A O 1
ATOM 812 N N . SER A 1 105 ? 19.630 13.854 -28.612 1.00 93.38 105 SER A N 1
ATOM 813 C CA . SER A 1 105 ? 18.172 13.946 -28.489 1.00 93.38 105 SER A CA 1
ATOM 814 C C . SER A 1 105 ? 17.669 13.257 -27.222 1.00 93.38 105 SER A C 1
ATOM 816 O O . SER A 1 105 ? 18.122 12.167 -26.864 1.00 93.38 105 SER A O 1
ATOM 818 N N . GLY A 1 106 ? 16.700 13.888 -26.554 1.00 94.44 106 GLY A N 1
ATOM 819 C CA . GLY A 1 106 ? 16.011 13.313 -25.402 1.00 94.44 106 GLY A CA 1
ATOM 820 C C . GLY A 1 106 ? 15.148 12.123 -25.818 1.00 94.44 106 GLY A C 1
ATOM 821 O O . GLY A 1 106 ? 14.308 12.241 -26.707 1.00 94.44 106 GLY A O 1
ATOM 822 N N . VAL A 1 107 ? 15.349 10.983 -25.167 1.00 94.06 107 VAL A N 1
ATOM 823 C CA . VAL A 1 107 ? 14.592 9.749 -25.401 1.00 94.06 107 VAL A CA 1
ATOM 824 C C . VAL A 1 107 ? 14.027 9.228 -24.088 1.00 94.06 107 VAL A C 1
ATOM 826 O O . VAL A 1 107 ? 14.616 9.427 -23.026 1.00 94.06 107 VAL A O 1
ATOM 829 N N . VAL A 1 108 ? 12.880 8.557 -24.158 1.00 95.62 108 VAL A N 1
ATOM 830 C CA . VAL A 1 108 ? 12.260 7.873 -23.018 1.00 95.62 108 VAL A CA 1
ATOM 831 C C . VAL A 1 108 ? 12.211 6.386 -23.332 1.00 95.62 108 VAL A C 1
ATOM 833 O O . VAL A 1 108 ? 11.784 5.997 -24.418 1.00 95.62 108 VAL A O 1
ATOM 836 N N . GLY A 1 109 ? 12.662 5.559 -22.395 1.00 94.81 109 GLY A N 1
ATOM 837 C CA . GLY A 1 109 ? 12.700 4.110 -22.565 1.00 94.81 109 GLY A CA 1
ATOM 838 C C . GLY A 1 109 ? 12.596 3.364 -21.237 1.00 94.81 109 GLY A C 1
ATOM 839 O O . GLY A 1 109 ? 12.728 3.978 -20.177 1.00 94.81 109 GLY A O 1
ATOM 840 N N . PRO A 1 110 ? 12.342 2.047 -21.275 1.00 96.38 110 PRO A N 1
ATOM 841 C CA . PRO A 1 110 ? 12.268 1.232 -20.071 1.00 96.38 110 PRO A CA 1
ATOM 842 C C . PRO A 1 110 ? 13.646 1.129 -19.408 1.00 96.38 110 PRO A C 1
ATOM 844 O O . PRO A 1 110 ? 14.671 0.955 -20.072 1.00 96.38 110 PRO A O 1
ATOM 847 N N . HIS A 1 111 ? 13.678 1.209 -18.082 1.00 96.12 111 HIS A N 1
ATOM 848 C CA . HIS A 1 111 ? 14.889 0.999 -17.310 1.00 96.12 111 HIS A CA 1
ATOM 849 C C . HIS A 1 111 ? 15.292 -0.487 -17.369 1.00 96.12 111 HIS A C 1
ATOM 851 O O . HIS A 1 111 ? 14.470 -1.357 -17.081 1.00 96.12 111 HIS A O 1
ATOM 857 N N . PRO A 1 112 ? 16.563 -0.824 -17.655 1.00 94.69 112 PRO A N 1
ATOM 858 C CA . PRO A 1 112 ? 16.975 -2.210 -17.905 1.00 94.69 112 PRO A CA 1
ATOM 859 C C . PRO A 1 112 ? 16.876 -3.130 -16.680 1.00 94.69 112 PRO A C 1
ATOM 861 O O . PRO A 1 112 ? 16.809 -4.347 -16.824 1.00 94.69 112 PRO A O 1
ATOM 864 N N . PHE A 1 113 ? 16.892 -2.565 -15.470 1.00 96.50 113 PHE A N 1
ATOM 865 C CA . PHE A 1 113 ? 16.956 -3.343 -14.225 1.00 96.50 113 PHE A CA 1
ATOM 866 C C . PHE A 1 113 ? 15.808 -3.111 -13.247 1.00 96.50 113 PHE A C 1
ATOM 868 O O . PHE A 1 113 ? 15.739 -3.801 -12.232 1.00 96.50 113 PHE A O 1
ATOM 875 N N . TYR A 1 114 ? 14.971 -2.105 -13.479 1.00 97.81 114 TYR A N 1
ATOM 876 C CA . TYR A 1 114 ? 13.962 -1.701 -12.507 1.00 97.81 114 TYR A CA 1
ATOM 877 C C . TYR A 1 114 ? 12.601 -1.686 -13.177 1.00 97.81 114 TYR A C 1
ATOM 879 O O . TYR A 1 114 ? 12.476 -1.348 -14.351 1.00 97.81 114 TYR A O 1
ATOM 887 N N . LYS A 1 115 ? 11.598 -2.070 -12.404 1.00 98.31 115 LYS A N 1
ATOM 888 C CA . LYS A 1 115 ? 10.192 -2.076 -12.780 1.00 98.31 115 LYS A CA 1
ATOM 889 C C . LYS A 1 115 ? 9.390 -1.398 -11.678 1.00 98.31 115 LYS A C 1
ATOM 891 O O . LYS A 1 115 ? 9.935 -1.065 -10.622 1.00 98.31 115 LYS A O 1
ATOM 896 N N . LYS A 1 116 ? 8.105 -1.213 -11.932 1.00 97.94 116 LYS A N 1
ATOM 897 C CA . LYS A 1 116 ? 7.121 -0.792 -10.937 1.00 97.94 116 LYS A CA 1
ATOM 898 C C . LYS A 1 116 ? 5.974 -1.789 -10.906 1.00 97.94 116 LYS A C 1
ATOM 900 O O . LYS A 1 116 ? 5.826 -2.577 -11.838 1.00 97.94 116 LYS A O 1
ATOM 905 N N . ALA A 1 117 ? 5.161 -1.751 -9.863 1.00 98.31 117 ALA A N 1
ATOM 906 C CA . ALA A 1 117 ? 3.886 -2.446 -9.834 1.00 98.31 117 ALA A CA 1
ATOM 907 C C . ALA A 1 117 ? 2.750 -1.452 -9.607 1.00 98.31 117 ALA A C 1
ATOM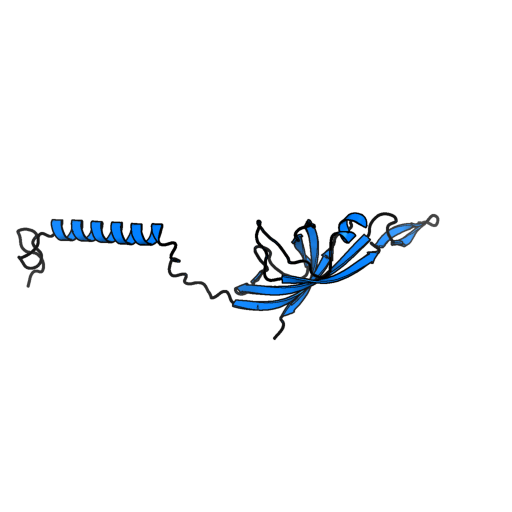 909 O O . ALA A 1 117 ? 2.857 -0.581 -8.745 1.00 98.31 117 ALA A O 1
ATOM 910 N N . LYS A 1 118 ? 1.666 -1.612 -10.363 1.00 98.44 118 LYS A N 1
ATOM 911 C CA . LYS A 1 118 ? 0.358 -1.043 -10.047 1.00 98.44 118 LYS A CA 1
ATOM 912 C C . LYS A 1 118 ? -0.419 -2.076 -9.256 1.00 98.44 118 LYS A C 1
ATOM 914 O O . LYS A 1 118 ? -0.465 -3.243 -9.640 1.00 98.44 118 LYS A O 1
ATOM 919 N N . VAL A 1 119 ? -0.989 -1.659 -8.139 1.00 98.69 119 VAL A N 1
ATOM 920 C CA . VAL A 1 119 ? -1.665 -2.553 -7.208 1.00 98.69 119 VAL A CA 1
ATOM 921 C C . VAL A 1 119 ? -3.011 -1.955 -6.851 1.00 98.69 119 VAL A C 1
ATOM 923 O O . VAL A 1 119 ? -3.092 -0.782 -6.484 1.00 98.69 119 VAL A O 1
ATOM 926 N N . LYS A 1 120 ? -4.053 -2.779 -6.929 1.00 98.62 120 LYS A N 1
ATOM 927 C CA . LYS A 1 120 ? -5.389 -2.445 -6.441 1.00 98.62 120 LYS A CA 1
ATOM 928 C C . LYS A 1 120 ? -5.625 -3.130 -5.107 1.00 98.62 120 LYS A C 1
ATOM 930 O O . LYS A 1 120 ? -5.434 -4.344 -4.977 1.00 98.62 120 LYS A O 1
ATOM 935 N N . ILE A 1 121 ? -6.073 -2.348 -4.137 1.00 98.50 121 ILE A N 1
ATOM 936 C CA . ILE A 1 121 ? -6.404 -2.792 -2.789 1.00 98.50 121 ILE A CA 1
ATOM 937 C C . ILE A 1 121 ? -7.883 -2.498 -2.552 1.00 98.50 121 ILE A C 1
ATOM 939 O O . ILE A 1 121 ? -8.334 -1.371 -2.746 1.00 98.50 121 ILE A O 1
ATOM 943 N N . GLU A 1 122 ? -8.629 -3.504 -2.113 1.00 98.12 122 GLU A N 1
ATOM 944 C CA . GLU A 1 122 ? -9.969 -3.319 -1.554 1.00 98.12 122 GLU A CA 1
ATOM 945 C C . GLU A 1 122 ? -9.849 -3.336 -0.035 1.00 98.12 122 GLU A C 1
ATOM 947 O O . GLU A 1 122 ? -9.239 -4.255 0.517 1.00 98.12 122 GLU A O 1
ATOM 952 N N . ALA A 1 123 ? -10.378 -2.315 0.635 1.00 97.25 123 ALA A N 1
ATOM 953 C CA . ALA A 1 123 ? -10.236 -2.168 2.077 1.00 97.25 123 ALA A CA 1
ATOM 954 C C . ALA A 1 123 ? -11.451 -1.513 2.739 1.00 97.25 123 ALA A C 1
ATOM 956 O O . ALA A 1 123 ? -12.164 -0.721 2.124 1.00 97.25 123 ALA A O 1
ATOM 957 N N . ILE A 1 124 ? -11.635 -1.809 4.021 1.00 96.38 124 ILE A N 1
ATOM 958 C CA . ILE A 1 124 ? -12.431 -1.015 4.951 1.00 96.38 124 ILE A CA 1
ATOM 959 C C . ILE A 1 124 ? -11.470 -0.041 5.626 1.00 96.38 124 ILE A C 1
ATOM 961 O O . ILE A 1 124 ? -10.441 -0.436 6.178 1.00 96.38 124 ILE A O 1
ATOM 965 N N . ILE A 1 125 ? -11.778 1.245 5.526 1.00 95.94 125 ILE A N 1
ATOM 966 C CA . ILE A 1 125 ? -10.916 2.329 5.989 1.00 95.94 125 ILE A CA 1
ATOM 967 C C . ILE A 1 125 ? -11.683 3.247 6.932 1.00 95.94 125 ILE A C 1
ATOM 969 O O . ILE A 1 125 ? -12.910 3.348 6.872 1.00 95.94 125 ILE A O 1
ATOM 973 N N . ASP A 1 126 ? -10.943 3.966 7.761 1.00 95.62 126 ASP A N 1
ATOM 974 C CA . ASP A 1 126 ? -11.496 4.930 8.695 1.00 95.62 126 ASP A CA 1
ATOM 975 C C . ASP A 1 126 ? -11.644 6.298 8.029 1.00 95.62 126 ASP A C 1
ATOM 977 O O . ASP A 1 126 ? -10.723 6.810 7.393 1.00 95.62 126 ASP A O 1
ATOM 981 N N . TYR A 1 127 ? -12.800 6.926 8.216 1.00 93.50 127 TYR A N 1
ATOM 982 C CA . TYR A 1 127 ? -13.052 8.315 7.871 1.00 93.50 127 TYR A CA 1
ATOM 983 C C . TYR A 1 127 ? -13.303 9.137 9.129 1.00 93.50 127 TYR A C 1
ATOM 985 O O . TYR A 1 127 ? -14.281 8.933 9.855 1.00 93.50 127 TYR A O 1
ATOM 993 N N . LYS A 1 128 ? -12.441 10.126 9.343 1.00 92.81 128 LYS A N 1
ATOM 994 C CA . LYS A 1 128 ? -12.565 11.140 10.384 1.00 92.81 128 LYS A CA 1
ATOM 995 C C . LYS A 1 128 ? -12.314 12.497 9.753 1.00 92.81 128 LYS A C 1
ATOM 997 O O . LYS A 1 128 ? -11.171 12.848 9.484 1.00 92.81 128 LYS A O 1
ATOM 1002 N N . GLU A 1 129 ? -13.389 13.236 9.489 1.00 86.12 129 GLU A N 1
ATOM 1003 C CA . GLU A 1 129 ? -13.363 14.458 8.679 1.00 86.12 129 GLU A CA 1
ATOM 1004 C C . GLU A 1 129 ? -12.180 15.387 9.029 1.00 86.12 129 GLU A C 1
ATOM 1006 O O . GLU A 1 129 ? -12.021 15.750 10.200 1.00 86.12 129 GLU A O 1
ATOM 1011 N N . PRO A 1 130 ? -11.346 15.790 8.044 1.00 89.38 130 PRO A N 1
ATOM 1012 C CA . PRO A 1 130 ? -11.417 15.526 6.595 1.00 89.38 130 PRO A CA 1
ATOM 1013 C C . PRO A 1 130 ? -10.489 14.386 6.112 1.00 89.38 130 PRO A C 1
ATOM 1015 O O . PRO A 1 130 ? -10.001 14.424 4.982 1.00 89.38 130 PRO A O 1
ATOM 1018 N N . ILE A 1 131 ? -10.155 13.432 6.978 1.00 92.69 131 ILE A N 1
ATOM 1019 C CA . ILE A 1 131 ? -9.080 12.455 6.779 1.00 92.69 131 ILE A CA 1
ATOM 1020 C C . ILE A 1 131 ? -9.663 11.063 6.534 1.00 92.69 131 ILE A C 1
ATOM 1022 O O . ILE A 1 131 ? -10.491 10.583 7.306 1.00 92.69 131 ILE A O 1
ATOM 1026 N N . TYR A 1 132 ? -9.176 10.414 5.478 1.00 95.88 132 TYR A N 1
ATOM 1027 C CA . TYR A 1 132 ? -9.300 8.975 5.278 1.00 95.88 132 TYR A CA 1
ATOM 1028 C C . TYR A 1 132 ? -7.998 8.308 5.712 1.00 95.88 132 TYR A C 1
ATOM 1030 O O . TYR A 1 132 ? -6.917 8.755 5.324 1.00 95.88 132 TYR A O 1
ATOM 1038 N N . SER A 1 133 ? -8.080 7.246 6.502 1.00 95.88 133 SER A N 1
ATOM 1039 C CA . SER A 1 133 ? -6.912 6.508 6.974 1.00 95.88 133 SER A CA 1
ATOM 1040 C C . SER A 1 133 ? -7.104 5.008 6.853 1.00 95.88 133 SER A C 1
ATOM 1042 O O . SER A 1 133 ? -8.168 4.475 7.155 1.00 95.88 133 SER A O 1
ATOM 1044 N N . PHE A 1 134 ? -6.037 4.325 6.455 1.00 95.88 134 PHE A N 1
ATOM 1045 C CA . PHE A 1 134 ? -5.949 2.878 6.480 1.00 95.88 134 PHE A CA 1
ATOM 1046 C C . PHE A 1 134 ? -4.867 2.466 7.476 1.00 95.88 134 PHE A C 1
ATOM 1048 O O . PHE A 1 134 ? -3.675 2.687 7.247 1.00 95.88 134 PHE A O 1
ATOM 1055 N N . GLY A 1 135 ? -5.284 1.936 8.627 1.00 93.88 135 GLY A N 1
ATOM 1056 C CA . GLY A 1 135 ? -4.381 1.811 9.770 1.00 93.88 135 GLY A CA 1
ATOM 1057 C C . GLY A 1 135 ? -3.916 3.193 10.235 1.00 93.88 135 GLY A C 1
ATOM 1058 O O . GLY A 1 135 ? -4.728 4.090 10.449 1.00 93.88 135 GLY A O 1
ATOM 1059 N N . LYS A 1 136 ? -2.606 3.386 10.385 1.00 94.69 136 LYS A N 1
ATOM 1060 C CA . LYS A 1 136 ? -2.008 4.676 10.768 1.00 94.69 136 LYS A CA 1
ATOM 1061 C C . LYS A 1 136 ? -1.661 5.561 9.574 1.00 94.69 136 LYS A C 1
ATOM 1063 O O . LYS A 1 136 ? -1.156 6.666 9.773 1.00 94.69 136 LYS A O 1
ATOM 1068 N N . GLN A 1 137 ? -1.892 5.084 8.356 1.00 95.81 137 GLN A N 1
ATOM 1069 C CA . GLN A 1 137 ? -1.495 5.771 7.136 1.00 95.81 137 GLN A CA 1
ATOM 1070 C C . GLN A 1 137 ? -2.670 6.553 6.563 1.00 95.81 137 GLN A C 1
ATOM 1072 O O . GLN A 1 137 ? -3.758 6.017 6.366 1.00 95.81 137 GLN A O 1
ATOM 1077 N N . GLU A 1 138 ? -2.450 7.834 6.294 1.00 95.56 138 GLU A N 1
ATOM 1078 C CA . GLU A 1 138 ? -3.432 8.682 5.630 1.00 95.56 138 GLU A CA 1
ATOM 1079 C C . GLU A 1 138 ? -3.487 8.355 4.134 1.00 95.56 138 GLU A C 1
ATOM 1081 O O . GLU A 1 138 ? -2.458 8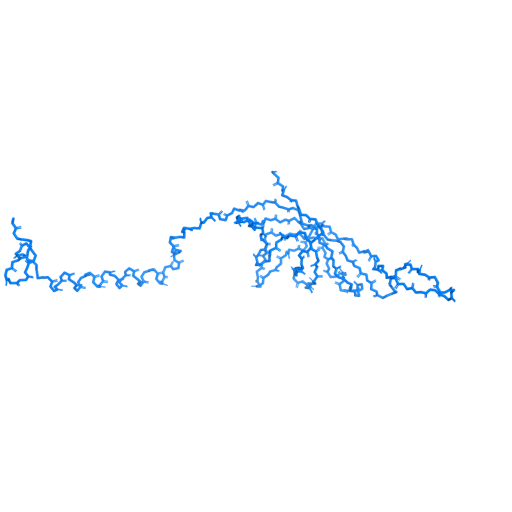.305 3.457 1.00 95.56 138 GLU A O 1
ATOM 1086 N N . ILE A 1 139 ? -4.696 8.144 3.617 1.00 96.44 139 ILE A N 1
ATOM 1087 C CA . ILE A 1 139 ? -4.931 7.826 2.211 1.00 96.44 139 ILE A CA 1
ATOM 1088 C C . ILE A 1 139 ? -5.358 9.098 1.487 1.00 96.44 139 ILE A C 1
ATOM 1090 O O . ILE A 1 139 ? -6.452 9.625 1.693 1.00 96.44 139 ILE A O 1
ATOM 1094 N N . ARG A 1 140 ? -4.470 9.595 0.625 1.00 94.81 140 ARG A N 1
ATOM 1095 C CA . ARG A 1 140 ? -4.720 10.692 -0.316 1.00 94.81 140 ARG A CA 1
ATOM 1096 C C . ARG A 1 140 ? -3.944 10.443 -1.590 1.00 94.81 140 ARG A C 1
ATOM 1098 O O . ARG A 1 140 ? -2.819 9.964 -1.519 1.00 94.81 140 ARG A O 1
ATOM 1105 N N . GLU A 1 141 ? -4.490 10.845 -2.726 1.00 95.75 141 GLU A N 1
ATOM 1106 C CA . GLU A 1 141 ? -3.744 10.856 -3.984 1.00 95.75 141 GLU A CA 1
ATOM 1107 C C . GLU A 1 141 ? -2.418 11.620 -3.834 1.00 95.75 141 GLU A C 1
ATOM 1109 O O . GLU A 1 141 ? -2.357 12.711 -3.261 1.00 95.75 141 GLU A O 1
ATOM 1114 N N . GLY A 1 142 ? -1.337 11.008 -4.312 1.00 95.69 142 GLY A N 1
ATOM 1115 C CA . GLY A 1 142 ? 0.032 11.500 -4.177 1.00 95.69 142 GLY A CA 1
ATOM 1116 C C . GLY A 1 142 ? 0.695 11.219 -2.824 1.00 95.69 142 GLY A C 1
ATOM 1117 O O . GLY A 1 142 ? 1.890 11.482 -2.686 1.00 95.69 142 GLY A O 1
ATOM 1118 N N . ALA A 1 143 ? -0.021 10.678 -1.832 1.00 96.56 143 ALA A N 1
ATOM 1119 C CA . ALA A 1 143 ? 0.579 10.299 -0.557 1.00 96.56 143 ALA A CA 1
ATOM 1120 C C . ALA A 1 143 ? 1.476 9.065 -0.715 1.00 96.56 143 ALA A C 1
ATOM 1122 O O . ALA A 1 143 ? 1.093 8.067 -1.330 1.00 96.56 143 ALA A O 1
ATOM 1123 N N . GLY A 1 144 ? 2.671 9.135 -0.127 1.00 97.38 144 GLY A N 1
ATOM 1124 C CA . GLY A 1 144 ? 3.561 7.990 0.021 1.00 97.38 144 GLY A CA 1
ATOM 1125 C C . GLY A 1 144 ? 3.170 7.158 1.236 1.00 97.38 144 GLY A C 1
ATOM 1126 O O . GLY A 1 144 ? 3.139 7.684 2.347 1.00 97.38 144 GLY A O 1
ATOM 1127 N N . ILE A 1 145 ? 2.905 5.873 1.025 1.00 97.06 145 ILE A N 1
ATOM 1128 C CA . ILE A 1 145 ? 2.556 4.911 2.074 1.00 97.06 145 ILE A CA 1
ATOM 1129 C C . ILE A 1 145 ? 3.396 3.634 1.928 1.00 97.06 145 ILE A C 1
ATOM 1131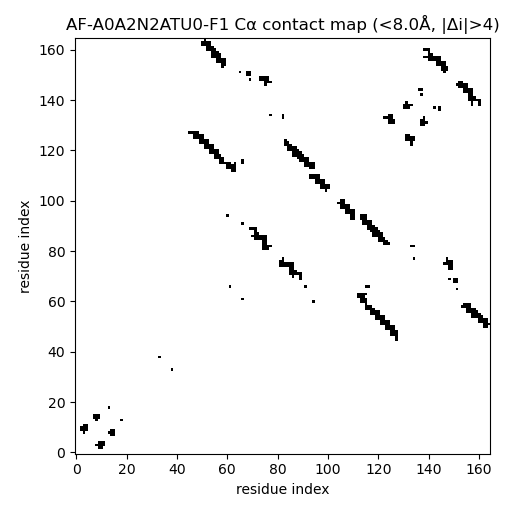 O O . ILE A 1 145 ? 4.081 3.416 0.926 1.00 97.06 145 ILE A O 1
ATOM 1135 N N . PHE A 1 146 ? 3.352 2.774 2.936 1.00 97.25 146 PHE A N 1
ATOM 1136 C CA . PHE A 1 146 ? 3.918 1.434 2.909 1.00 97.25 146 PHE A CA 1
ATOM 1137 C C . PHE A 1 146 ? 2.830 0.411 2.601 1.00 97.25 146 PHE A C 1
ATOM 1139 O O . PHE A 1 146 ? 1.861 0.266 3.349 1.00 97.25 146 PHE A O 1
ATOM 1146 N N . LEU A 1 147 ? 3.038 -0.340 1.522 1.00 97.69 147 LEU A N 1
ATOM 1147 C CA . LEU A 1 147 ? 2.302 -1.552 1.209 1.00 97.69 147 LEU A CA 1
ATOM 1148 C C . LEU A 1 147 ? 3.000 -2.728 1.895 1.00 97.69 147 LEU A C 1
ATOM 1150 O O . LEU A 1 147 ? 4.010 -3.238 1.405 1.00 97.69 147 LEU A O 1
ATOM 1154 N N . THR A 1 148 ? 2.475 -3.120 3.054 1.00 98.00 148 THR A N 1
ATOM 1155 C CA . THR A 1 148 ? 3.009 -4.231 3.847 1.00 98.00 148 THR A CA 1
ATOM 1156 C C . THR A 1 148 ? 2.043 -5.411 3.828 1.00 98.00 148 THR A C 1
ATOM 1158 O O . THR A 1 148 ? 0.850 -5.249 4.073 1.00 98.00 148 THR A O 1
ATOM 1161 N N . THR A 1 149 ? 2.570 -6.597 3.545 1.00 97.06 149 THR A N 1
ATOM 1162 C CA . THR A 1 149 ? 1.892 -7.898 3.631 1.00 97.06 149 THR A CA 1
ATOM 1163 C C . THR A 1 149 ? 2.722 -8.816 4.536 1.00 97.06 149 THR A C 1
ATOM 1165 O O . THR A 1 149 ? 3.697 -8.377 5.150 1.00 97.06 149 THR A O 1
ATOM 1168 N N . GLU A 1 150 ? 2.379 -10.100 4.634 1.00 95.25 150 GLU A N 1
ATOM 1169 C CA . GLU A 1 150 ? 3.199 -11.068 5.375 1.00 95.25 150 GLU A CA 1
ATOM 1170 C C . GLU A 1 150 ? 4.627 -11.198 4.806 1.00 95.25 150 GLU A C 1
ATOM 1172 O O . GLU A 1 150 ? 5.587 -11.352 5.562 1.00 95.25 150 GLU A O 1
ATOM 1177 N N . THR A 1 151 ? 4.782 -11.114 3.480 1.00 94.12 151 THR A N 1
ATOM 1178 C CA . THR A 1 151 ? 6.062 -11.356 2.791 1.00 94.12 151 THR A CA 1
ATOM 1179 C C . THR A 1 151 ? 6.677 -10.120 2.144 1.00 94.12 151 THR A C 1
ATOM 1181 O O . THR A 1 151 ? 7.796 -10.197 1.635 1.00 94.12 151 THR A O 1
ATOM 1184 N N . SER A 1 152 ? 5.973 -8.990 2.156 1.00 95.12 152 SER A N 1
ATOM 1185 C CA . SER A 1 152 ? 6.359 -7.787 1.419 1.00 95.12 152 SER A CA 1
ATOM 1186 C C . SER A 1 152 ? 6.275 -6.552 2.301 1.00 95.12 152 SER A C 1
ATOM 1188 O O . SER A 1 152 ? 5.377 -6.421 3.123 1.00 95.12 152 SER A O 1
ATOM 1190 N N . ASN A 1 153 ? 7.194 -5.615 2.095 1.00 96.62 153 ASN A N 1
ATOM 1191 C CA . ASN A 1 153 ? 7.101 -4.264 2.636 1.00 96.62 153 ASN A CA 1
ATOM 1192 C C . ASN A 1 153 ? 7.735 -3.308 1.623 1.00 96.62 153 ASN A C 1
ATOM 1194 O O . ASN A 1 153 ? 8.961 -3.265 1.495 1.00 96.62 153 ASN A O 1
ATOM 1198 N N . LEU A 1 154 ? 6.897 -2.615 0.852 1.00 97.50 154 LEU A N 1
ATOM 1199 C CA . LEU A 1 154 ? 7.321 -1.759 -0.254 1.00 97.50 154 LEU A CA 1
ATOM 1200 C C . LEU A 1 154 ? 6.724 -0.359 -0.109 1.00 97.50 154 LEU A C 1
ATOM 1202 O O . LEU A 1 154 ? 5.579 -0.197 0.305 1.00 97.50 154 LEU A O 1
ATOM 1206 N N . SER A 1 155 ? 7.494 0.660 -0.483 1.00 97.81 155 SER A N 1
ATOM 1207 C CA . SER A 1 155 ? 7.013 2.037 -0.562 1.00 97.81 155 SER A CA 1
ATOM 1208 C C . SER A 1 155 ? 6.224 2.239 -1.850 1.00 97.81 155 SER A C 1
ATOM 1210 O O . SER A 1 155 ? 6.676 1.881 -2.944 1.00 97.81 155 SER A O 1
ATOM 1212 N N . VAL A 1 156 ? 5.044 2.832 -1.713 1.00 98.31 156 VAL A N 1
ATOM 1213 C CA . VAL A 1 156 ? 4.106 3.072 -2.807 1.00 98.31 156 VAL A CA 1
ATOM 1214 C C . VAL A 1 156 ? 3.541 4.484 -2.728 1.00 98.31 156 VAL A C 1
ATOM 1216 O O . VAL A 1 156 ? 3.536 5.107 -1.669 1.00 98.31 156 VAL A O 1
ATOM 1219 N N . LEU A 1 157 ? 3.063 4.986 -3.857 1.00 98.12 157 LEU A N 1
ATOM 1220 C CA . LEU A 1 157 ? 2.303 6.222 -3.961 1.00 98.12 157 LEU A CA 1
ATOM 1221 C C . LEU A 1 157 ? 0.851 5.877 -4.248 1.00 98.12 157 LEU A C 1
ATOM 1223 O O . LEU A 1 157 ? 0.580 5.082 -5.144 1.00 98.12 157 LEU A O 1
ATOM 1227 N N . VAL A 1 158 ? -0.077 6.493 -3.525 1.00 98.19 158 VAL A N 1
ATOM 1228 C CA . VAL A 1 158 ? -1.503 6.413 -3.857 1.00 98.19 158 VAL A CA 1
ATOM 1229 C C . VAL A 1 158 ? -1.736 7.178 -5.157 1.00 98.19 158 VAL A C 1
ATOM 1231 O O . VAL A 1 158 ? -1.434 8.369 -5.242 1.00 98.19 158 VAL A O 1
ATOM 1234 N N . THR A 1 159 ? -2.243 6.498 -6.178 1.00 97.88 159 THR A N 1
ATOM 1235 C CA . THR A 1 159 ? -2.478 7.074 -7.509 1.00 97.88 159 THR A CA 1
ATOM 1236 C C . THR A 1 159 ? -3.941 7.396 -7.762 1.00 97.88 159 THR A C 1
ATOM 1238 O O . THR A 1 159 ? -4.218 8.352 -8.478 1.00 97.88 159 THR A O 1
ATOM 1241 N N . ASP A 1 160 ? -4.853 6.626 -7.175 1.00 96.62 160 ASP A N 1
ATOM 1242 C CA . ASP A 1 160 ? -6.296 6.855 -7.229 1.00 96.62 160 ASP A CA 1
ATOM 1243 C C . ASP A 1 160 ? -6.957 6.266 -5.975 1.00 96.62 160 ASP A C 1
ATOM 1245 O O . ASP A 1 160 ? -6.446 5.323 -5.358 1.00 96.62 160 ASP A O 1
ATOM 1249 N N . PHE A 1 161 ? -8.080 6.847 -5.569 1.00 92.06 161 PHE A N 1
ATOM 1250 C CA . PHE A 1 161 ? -8.785 6.470 -4.353 1.00 92.06 161 PHE A CA 1
ATOM 1251 C C . PHE A 1 161 ? -10.287 6.720 -4.484 1.00 92.06 161 PHE A C 1
ATOM 1253 O O . PHE A 1 161 ? -10.738 7.848 -4.686 1.00 92.06 161 PHE A O 1
ATOM 1260 N N . LYS A 1 162 ? -11.084 5.664 -4.297 1.00 94.69 162 LYS A N 1
ATOM 1261 C CA . LYS A 1 162 ? -12.535 5.711 -4.474 1.00 94.69 162 LYS A CA 1
ATOM 1262 C C . LYS A 1 162 ? -13.274 5.048 -3.321 1.00 94.69 162 LYS A C 1
ATOM 1264 O O . LYS A 1 162 ? -13.034 3.891 -2.999 1.00 94.69 162 LYS A O 1
ATOM 1269 N N . ILE A 1 163 ? -14.257 5.754 -2.767 1.00 94.25 163 ILE A N 1
ATOM 1270 C CA . ILE A 1 163 ? -15.203 5.187 -1.800 1.00 94.25 163 ILE A CA 1
ATOM 1271 C C . ILE A 1 163 ? -16.269 4.370 -2.535 1.00 94.25 163 ILE A C 1
ATOM 1273 O O . ILE A 1 163 ? -16.867 4.836 -3.510 1.00 94.25 163 ILE A O 1
ATOM 1277 N N . LEU A 1 164 ? -16.510 3.157 -2.052 1.00 88.38 164 LEU A N 1
ATOM 1278 C CA . LEU A 1 164 ? -17.569 2.272 -2.519 1.00 88.38 164 LEU A CA 1
ATOM 1279 C C . LEU A 1 164 ? -18.827 2.543 -1.677 1.00 88.38 164 LEU A C 1
ATOM 1281 O O . LEU A 1 164 ? -18.762 2.540 -0.447 1.00 88.38 164 LEU A O 1
ATOM 1285 N N . GLN A 1 165 ? -19.940 2.849 -2.349 1.00 71.06 165 GLN A N 1
ATOM 1286 C CA . GLN A 1 165 ? -21.246 3.110 -1.724 1.00 71.06 165 GLN A CA 1
ATOM 1287 C C . GLN A 1 165 ? -21.993 1.821 -1.397 1.00 71.06 165 GLN A C 1
ATOM 1289 O O . GLN A 1 165 ? -21.890 0.869 -2.204 1.00 71.06 165 GLN A O 1
#

Nearest PDB structures (foldseek):
  6u2k-assembly1_B  TM=2.393E-01  e=4.946E-01  Homo sapiens
  6vmi-assembly1_f  TM=2.806E-01  e=1.675E+00  Homo sapiens
  6u23-assembly1_A  TM=1.973E-01  e=3.794E-01  Homo sapiens
  6sb4-assembly7_G  TM=1.785E-01  e=1.862E+00  Mus musculus
  6sb4-assembly4_D  TM=1.741E-01  e=2.183E+00  Mus musculus

Secondary structure (DSSP, 8-state):
--SB-TTSEETTTEEHHHHHHHHHHHHHHHHHHHHHS-----------EEEEEEEEEEE-SB-HHHHTT--TTPEEEETTEEEEEEEEEEEEEEEEEEEE-TTS-EEEEEEEEEEEEEEEEEEEEEEETTEEEETTEE--TT-EEEEE-SS-EEEEEEEEEEEE-

Radius of gyration: 29.44 Å; Cα contacts (8 Å, |Δi|>4): 295; chains: 1; bounding box: 56×38×97 Å

Solvent-accessible surface area (backbone atoms only — not comparable to full-atom values): 9415 Å² total; per-residue (Å²): 132,76,64,56,45,102,83,47,14,44,78,79,77,42,50,50,66,60,52,51,52,49,51,52,50,50,50,51,50,54,52,48,48,51,70,72,61,76,56,75,71,88,70,90,57,78,67,72,39,81,42,44,31,44,38,32,30,34,40,56,81,36,49,58,77,67,58,70,50,65,48,68,70,42,48,31,38,58,97,94,38,77,50,62,28,32,30,73,40,76,47,82,43,76,30,73,42,78,48,68,48,100,82,73,44,82,42,77,44,68,42,96,68,33,22,26,37,42,34,35,32,46,30,56,30,41,35,39,93,98,42,39,27,53,85,93,42,70,62,46,73,72,32,78,46,76,54,27,36,96,80,34,77,43,61,26,29,27,72,43,77,44,78,57,130

Foldseek 3Di:
DDQADPQCDGVVPHHPVVVVVVVVVVVVVVVVCCVPVVDDDPDPALDKDKFKKKWKKKFDKDFVVQLVLDDFAFFFD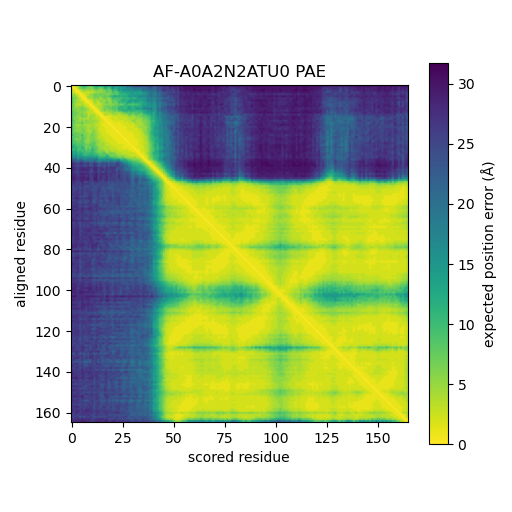DPPDTAFKTWHDKDKAFDK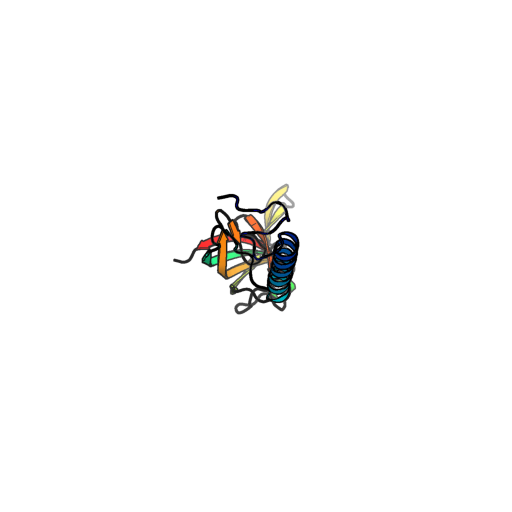DWDADPVRDIDIDGDPGIIMIIIIMIGTWICRPPFTDGVPHTDDAQDWDWRDTPRHTGIIGTHDMDTDD

Sequence (165 aa):
MKLIDNKGKLFGKLHILDIVVVLIFVAVVLGAINKFSGGNLISFDGGTKEVNAEIWVETIEYRPMYLESLKVGDIIAEDKKYLDGKIVEVEIIDYMVSGINNEGSGVVGPHPFYKKAKVKIEAIIDYKEPIYSFGKQEIREGAGIFLTTETSNLSVLVTDFKILQ

Mean predicted aligned error: 12.46 Å

pLDDT: mean 88.84, std 13.45, range [44.5, 98.69]